Protein AF-A0AAD4CH22-F1 (afdb_monomer_lite)

InterPro domains:
  IPR008011 Complex 1 LYR protein domain [PF05347] (55-96)
  IPR045295 SDHAF1, LYR domain [cd20268] (5-96)

Secondary structure (DSSP, 8-state):
-PPPPHHHHHHHHHHHHHHHHHHHS----GGGGTTTTGGG--SHHHHHHHHHS---HHHHHHHHHHHHHHTTTTS-TT-HHHHHHHHHHHHHHHHHHHSTT-----

pLDDT: mean 77.71, std 15.68, range [49.22, 94.75]

Foldseek 3Di:
DDDDDPLRVLVVVLLVLLLVLLVVADFPQVCVVVPPPCVVPPDPVSVVVSVVRRPTLSVQSNVVSVVLVVVCPPPDPPPPVVSVVVSVVSVVVSVVCSDPPNRHDD

Organism: Aspergillus nanangensis (NCBI:txid2582783)

Radius of gyration: 18.69 Å; chains: 1; bounding box: 39×26×57 Å

Sequence (106 aa):
MARLSGLQRDVLSLYRKCLREIRKKPIVSVLGSITPTIKSLDGPWAKLLLLSANQDTRGNFKSYARAEFEKYISVSKKDFNAIEYLLRKGQRQLEMYSSPGIRNIR

Structure (mmCIF, N/CA/C/O backbone):
data_AF-A0AAD4CH22-F1
#
_entry.id   AF-A0AAD4CH22-F1
#
loop_
_atom_site.group_PDB
_atom_site.id
_atom_site.type_symbol
_atom_site.label_atom_id
_atom_site.label_alt_id
_atom_site.label_comp_id
_atom_site.label_asym_id
_atom_site.label_entity_id
_atom_site.label_seq_id
_atom_site.pdbx_PDB_ins_code
_atom_site.Cartn_x
_atom_site.Cartn_y
_atom_site.Cartn_z
_atom_site.occupancy
_atom_site.B_iso_or_equiv
_atom_site.auth_seq_id
_atom_site.auth_comp_id
_atom_site.auth_asym_id
_atom_site.auth_atom_id
_atom_site.pdbx_PDB_model_num
ATOM 1 N N . MET A 1 1 ? -22.342 9.198 1.933 1.00 53.59 1 MET A N 1
ATOM 2 C CA . MET A 1 1 ? -20.922 8.766 1.910 1.00 53.59 1 MET A CA 1
ATOM 3 C C . MET A 1 1 ? -20.432 8.608 3.340 1.00 53.59 1 MET A C 1
ATOM 5 O O . MET A 1 1 ? -20.570 9.548 4.112 1.00 53.59 1 MET A O 1
ATOM 9 N N . ALA A 1 2 ? -19.889 7.448 3.714 1.00 71.62 2 ALA A N 1
ATOM 10 C CA . ALA A 1 2 ? -19.288 7.277 5.036 1.00 71.62 2 ALA A CA 1
ATOM 11 C C . ALA A 1 2 ? -18.054 8.190 5.182 1.00 71.62 2 ALA A C 1
ATOM 13 O O . ALA A 1 2 ? -17.217 8.252 4.279 1.00 71.62 2 ALA A O 1
ATOM 14 N N . ARG A 1 3 ? -17.937 8.914 6.302 1.00 79.94 3 ARG A N 1
ATOM 15 C CA . ARG A 1 3 ? -16.738 9.707 6.610 1.00 79.94 3 ARG A CA 1
ATOM 16 C C . ARG A 1 3 ? -15.580 8.752 6.914 1.00 79.94 3 ARG A C 1
ATOM 18 O O . ARG A 1 3 ? -15.644 7.995 7.876 1.00 79.94 3 ARG A O 1
ATOM 25 N N . LEU A 1 4 ? -14.537 8.789 6.087 1.00 80.50 4 LEU A N 1
ATOM 26 C CA . LEU A 1 4 ? -13.297 8.043 6.320 1.00 80.50 4 LEU A CA 1
ATOM 27 C C . LEU A 1 4 ? -12.515 8.668 7.482 1.00 80.50 4 LEU A C 1
ATOM 29 O O . LEU A 1 4 ? -12.411 9.899 7.544 1.00 80.50 4 LEU A O 1
ATOM 33 N N . SER A 1 5 ? -11.941 7.836 8.355 1.00 83.62 5 SER A N 1
ATOM 34 C CA . SER A 1 5 ? -11.025 8.286 9.411 1.00 83.62 5 SER A CA 1
ATOM 35 C C . SER A 1 5 ? -9.731 8.865 8.822 1.00 83.62 5 SER A C 1
ATOM 37 O O . SER A 1 5 ? -9.410 8.613 7.658 1.00 83.62 5 SER A O 1
ATOM 39 N N . GLY A 1 6 ? -8.974 9.637 9.615 1.00 87.06 6 GLY A N 1
ATOM 40 C CA . GLY A 1 6 ? -7.680 10.195 9.190 1.00 87.06 6 GLY A CA 1
ATOM 41 C C . GLY A 1 6 ? -6.744 9.118 8.631 1.00 87.06 6 GLY A C 1
ATOM 42 O O . GLY A 1 6 ? -6.367 9.181 7.465 1.00 87.06 6 GLY A O 1
ATOM 43 N N . LEU A 1 7 ? -6.524 8.042 9.396 1.00 88.44 7 LEU A N 1
ATOM 44 C CA . LEU A 1 7 ? -5.689 6.915 8.962 1.00 88.44 7 LEU A CA 1
ATOM 45 C C . LEU A 1 7 ? -6.214 6.218 7.699 1.00 88.44 7 LEU A C 1
ATOM 47 O O . LEU A 1 7 ? -5.430 5.830 6.839 1.00 88.44 7 LEU A O 1
ATOM 51 N N . GLN A 1 8 ? -7.533 6.076 7.533 1.00 87.12 8 GLN A N 1
ATOM 52 C CA . GLN A 1 8 ? -8.094 5.495 6.306 1.00 87.12 8 GLN A CA 1
ATOM 53 C C . GLN A 1 8 ? -7.797 6.363 5.076 1.00 87.12 8 GLN A C 1
A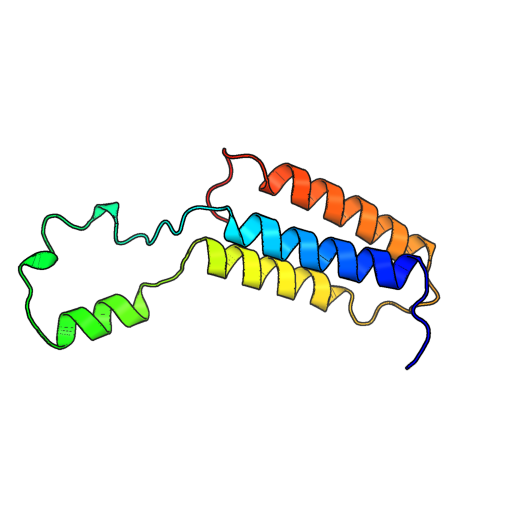TOM 55 O O . GLN A 1 8 ? -7.538 5.836 3.991 1.00 87.12 8 GLN A O 1
ATOM 60 N N . ARG A 1 9 ? -7.806 7.694 5.229 1.00 91.25 9 ARG A N 1
ATOM 61 C CA . ARG A 1 9 ? -7.391 8.612 4.158 1.00 91.25 9 ARG A CA 1
ATOM 62 C C . ARG A 1 9 ? -5.909 8.453 3.845 1.00 91.25 9 ARG A C 1
ATOM 64 O O . ARG A 1 9 ? -5.561 8.442 2.665 1.00 91.25 9 ARG A O 1
ATOM 71 N N . ASP A 1 10 ? -5.071 8.271 4.861 1.00 93.06 10 ASP A N 1
ATOM 72 C CA . ASP A 1 10 ? -3.630 8.077 4.688 1.00 93.06 10 ASP A CA 1
ATOM 73 C C . ASP A 1 10 ? -3.307 6.767 3.968 1.00 93.06 10 ASP A C 1
ATOM 75 O O . ASP A 1 10 ? -2.486 6.765 3.052 1.00 93.06 10 ASP A O 1
ATOM 79 N N . VAL A 1 11 ? -4.024 5.679 4.272 1.00 91.62 11 VAL A N 1
ATOM 80 C CA . VAL A 1 11 ? -3.895 4.394 3.558 1.00 91.62 11 VAL A CA 1
ATOM 81 C C . VAL A 1 11 ? -4.221 4.566 2.073 1.00 91.62 11 VAL A C 1
ATOM 83 O O . VAL A 1 11 ? -3.446 4.153 1.207 1.00 91.62 11 VAL A O 1
ATOM 86 N N . LEU A 1 12 ? -5.331 5.238 1.752 1.00 91.62 12 LEU A N 1
ATOM 87 C CA . LEU A 1 12 ? -5.699 5.519 0.361 1.00 91.62 12 LEU A CA 1
ATOM 88 C C . LEU A 1 12 ? -4.713 6.475 -0.322 1.00 91.62 12 LEU A C 1
ATOM 90 O O . LEU A 1 12 ? -4.445 6.340 -1.518 1.00 91.62 12 LEU A O 1
ATOM 94 N N . SER A 1 13 ? -4.185 7.452 0.413 1.00 93.94 13 SER A N 1
ATOM 95 C CA . SER A 1 13 ? -3.165 8.382 -0.074 1.00 93.94 13 SER A CA 1
ATOM 96 C C . SER A 1 13 ? -1.884 7.635 -0.442 1.00 93.94 13 SER A C 1
ATOM 98 O O . SER A 1 13 ? -1.381 7.798 -1.555 1.00 93.94 13 SER A O 1
ATOM 100 N N . LEU A 1 14 ? -1.412 6.746 0.437 1.00 94.12 14 LEU A N 1
ATOM 101 C CA . LEU A 1 14 ? -0.245 5.900 0.205 1.00 94.12 14 LEU A CA 1
ATOM 102 C C . LEU A 1 14 ? -0.447 4.995 -1.016 1.00 94.12 14 LEU A C 1
ATOM 104 O O . LEU A 1 14 ? 0.394 4.993 -1.912 1.00 94.12 14 LEU A O 1
ATOM 108 N N . TYR A 1 15 ? -1.590 4.310 -1.118 1.00 92.38 15 TYR A N 1
ATOM 109 C CA . TYR A 1 15 ? -1.894 3.459 -2.274 1.00 92.38 15 TYR A CA 1
ATOM 110 C C . TYR A 1 15 ? -1.853 4.241 -3.597 1.00 92.38 15 TYR A C 1
ATOM 112 O O . TYR A 1 15 ? -1.239 3.816 -4.578 1.00 92.38 15 TYR A O 1
ATOM 120 N N . ARG A 1 16 ? -2.446 5.442 -3.625 1.00 93.06 16 ARG A N 1
ATOM 121 C CA . ARG A 1 16 ? -2.401 6.323 -4.802 1.00 93.06 16 ARG A CA 1
ATOM 122 C C . ARG A 1 16 ? -0.984 6.796 -5.119 1.00 93.06 16 ARG A C 1
ATOM 124 O O . ARG A 1 16 ? -0.650 6.883 -6.300 1.00 93.06 16 ARG A O 1
ATOM 131 N N . LYS A 1 17 ? -0.158 7.097 -4.110 1.00 92.75 17 LYS A N 1
ATOM 132 C CA . LYS A 1 17 ? 1.259 7.445 -4.310 1.00 92.75 17 LYS A CA 1
ATOM 133 C C . LYS A 1 17 ? 2.011 6.291 -4.971 1.00 92.75 17 LYS A C 1
ATOM 135 O O . LYS A 1 17 ? 2.650 6.529 -5.990 1.00 92.75 17 LYS A O 1
ATOM 140 N N . CYS A 1 18 ? 1.839 5.056 -4.492 1.00 90.75 18 CYS A N 1
ATOM 141 C CA . CYS A 1 18 ? 2.434 3.872 -5.122 1.00 90.75 18 CYS A CA 1
ATOM 142 C C . CYS A 1 18 ? 2.075 3.791 -6.612 1.00 90.75 18 CYS A C 1
ATOM 144 O O . CYS A 1 18 ? 2.956 3.679 -7.459 1.00 90.75 18 CYS A O 1
ATOM 146 N N . LEU A 1 19 ? 0.793 3.942 -6.960 1.00 88.81 19 LEU A N 1
ATOM 147 C CA . LEU A 1 19 ? 0.359 3.910 -8.361 1.00 88.81 19 LEU A CA 1
ATOM 148 C C . LEU A 1 19 ? 0.959 5.042 -9.213 1.00 88.81 19 LEU A C 1
ATOM 150 O O . LEU A 1 19 ? 1.219 4.833 -10.397 1.00 88.81 19 LEU A O 1
ATOM 154 N N . ARG A 1 20 ? 1.184 6.233 -8.645 1.00 89.88 20 ARG A N 1
ATOM 155 C CA . ARG A 1 20 ? 1.836 7.347 -9.357 1.00 89.88 20 ARG A CA 1
ATOM 156 C C . ARG A 1 20 ? 3.312 7.063 -9.613 1.00 89.88 20 ARG A C 1
ATOM 158 O O . ARG A 1 20 ? 3.760 7.270 -10.736 1.00 89.88 20 ARG A O 1
ATOM 165 N N . GLU A 1 21 ? 4.037 6.553 -8.621 1.00 87.94 21 GLU A N 1
ATOM 166 C CA . GLU A 1 21 ? 5.455 6.204 -8.781 1.00 87.94 21 GLU A CA 1
ATOM 167 C C . GLU A 1 21 ? 5.650 5.076 -9.802 1.00 87.94 21 GLU A C 1
ATOM 169 O O . GLU A 1 21 ? 6.530 5.153 -10.658 1.00 87.94 21 GLU A O 1
ATOM 174 N N . ILE A 1 22 ? 4.753 4.086 -9.818 1.00 86.31 22 ILE A N 1
ATOM 175 C CA . ILE A 1 22 ? 4.762 3.014 -10.824 1.00 86.31 22 ILE A CA 1
ATOM 176 C C . ILE A 1 22 ? 4.629 3.574 -12.246 1.00 86.31 22 ILE A C 1
ATOM 178 O O . ILE A 1 22 ? 5.286 3.093 -13.167 1.00 86.31 22 ILE A O 1
ATOM 182 N N . ARG A 1 23 ? 3.814 4.618 -12.447 1.00 82.94 23 ARG A N 1
ATOM 183 C CA . ARG A 1 23 ? 3.648 5.253 -13.767 1.00 82.94 23 ARG A CA 1
ATOM 184 C C . ARG A 1 23 ? 4.898 6.001 -14.229 1.00 82.94 23 ARG A C 1
ATOM 186 O O . ARG A 1 23 ? 5.088 6.124 -15.436 1.00 82.94 23 ARG A O 1
ATOM 193 N N . LYS A 1 24 ? 5.739 6.476 -13.304 1.00 82.94 24 LYS A N 1
ATOM 194 C CA . LYS A 1 24 ? 7.008 7.148 -13.626 1.00 82.94 24 LYS A CA 1
ATOM 195 C C . LYS A 1 24 ? 8.103 6.171 -14.054 1.00 82.94 24 LYS A C 1
ATOM 197 O O . LYS A 1 24 ? 8.997 6.564 -14.797 1.00 82.94 24 LYS A O 1
ATOM 202 N N . LYS A 1 25 ? 8.052 4.905 -13.620 1.00 75.25 25 LYS A N 1
ATOM 203 C CA . LYS A 1 25 ? 9.035 3.890 -14.035 1.00 75.25 25 LYS A CA 1
ATOM 204 C C . LYS A 1 25 ? 8.939 3.663 -15.551 1.00 75.25 25 LYS A C 1
ATOM 206 O O . LYS A 1 25 ? 7.820 3.594 -16.063 1.00 75.25 25 LYS A O 1
ATOM 211 N N . PRO A 1 26 ? 10.049 3.553 -16.298 1.00 68.56 26 PRO A N 1
ATOM 212 C CA . PRO A 1 26 ? 9.992 3.263 -17.729 1.00 68.56 26 PRO A CA 1
ATOM 213 C C . PRO A 1 26 ? 9.331 1.900 -17.975 1.00 68.56 26 PRO A C 1
ATOM 215 O O . PRO A 1 26 ? 9.513 0.968 -17.189 1.00 68.56 26 PRO A O 1
ATOM 218 N N . ILE A 1 27 ? 8.556 1.785 -19.058 1.00 63.38 27 ILE A N 1
ATOM 219 C CA . ILE A 1 27 ? 8.088 0.485 -19.559 1.00 63.38 27 ILE A CA 1
ATOM 220 C C . ILE A 1 27 ? 9.312 -0.179 -20.182 1.00 63.38 27 ILE A C 1
ATOM 222 O O . ILE A 1 27 ? 9.604 0.023 -21.356 1.00 63.38 27 ILE A O 1
ATOM 226 N N . VAL A 1 28 ? 10.089 -0.895 -19.376 1.00 58.19 28 VAL A N 1
ATOM 227 C CA . VAL A 1 28 ? 11.131 -1.768 -19.914 1.00 58.19 28 VAL A CA 1
ATOM 228 C C . VAL A 1 28 ? 10.436 -3.082 -20.215 1.00 58.19 28 VAL A C 1
ATOM 230 O O . VAL A 1 28 ? 10.405 -3.983 -19.380 1.00 58.19 28 VAL A O 1
ATOM 233 N N . SER A 1 29 ? 9.797 -3.156 -21.379 1.00 56.59 29 SER A N 1
ATOM 234 C CA . SER A 1 29 ? 9.417 -4.443 -21.937 1.00 56.59 29 SER A CA 1
ATOM 235 C C . SER A 1 29 ? 10.720 -5.168 -22.257 1.00 56.59 29 SER A C 1
ATOM 237 O O . SER A 1 29 ? 11.617 -4.618 -22.897 1.00 56.59 29 SER A O 1
ATOM 239 N N . VAL A 1 30 ? 10.857 -6.402 -21.779 1.00 51.38 30 VAL A N 1
ATOM 240 C CA . VAL A 1 30 ? 12.053 -7.249 -21.971 1.00 51.38 30 VAL A CA 1
ATOM 241 C C . VAL A 1 30 ? 12.404 -7.412 -23.468 1.00 51.38 30 VAL A C 1
ATOM 243 O O . VAL A 1 30 ? 13.526 -7.747 -23.834 1.00 51.38 30 VAL A O 1
ATOM 246 N N . LEU A 1 31 ? 11.460 -7.084 -24.353 1.00 51.97 31 LEU A N 1
ATOM 247 C CA . LEU A 1 31 ? 11.597 -7.080 -25.804 1.00 51.97 31 LEU A CA 1
ATOM 248 C C . LEU A 1 31 ? 12.344 -5.857 -26.373 1.00 51.97 31 LEU A C 1
ATOM 250 O O . LEU A 1 31 ? 12.880 -5.961 -27.470 1.00 51.97 31 LEU A O 1
ATOM 254 N N . GLY A 1 32 ? 12.445 -4.731 -25.654 1.00 49.22 32 GLY A N 1
ATOM 255 C CA . GLY A 1 32 ? 13.095 -3.506 -26.150 1.00 49.22 32 GLY A CA 1
ATOM 256 C C . GLY A 1 32 ? 14.608 -3.627 -26.386 1.00 49.22 32 GLY A C 1
ATOM 257 O O . GLY A 1 32 ? 15.176 -2.865 -27.163 1.00 49.22 32 GLY A O 1
ATOM 258 N N . SER A 1 33 ? 15.263 -4.611 -25.764 1.00 49.31 33 SER A N 1
ATOM 259 C CA . SER A 1 33 ? 16.668 -4.958 -26.023 1.00 49.31 33 SER A CA 1
ATOM 260 C C . SER A 1 33 ? 16.855 -6.026 -27.113 1.00 49.31 33 SER A C 1
ATOM 262 O O . SER A 1 33 ? 17.981 -6.247 -27.541 1.00 49.31 33 SER A O 1
ATOM 264 N N . ILE A 1 34 ? 15.780 -6.675 -27.584 1.00 52.22 34 ILE A N 1
ATOM 265 C CA . ILE A 1 34 ? 15.808 -7.741 -28.615 1.00 52.22 34 ILE A CA 1
ATOM 266 C C . ILE A 1 34 ? 15.356 -7.198 -29.998 1.00 52.22 34 ILE A C 1
ATOM 268 O O . ILE A 1 34 ? 15.429 -7.876 -31.022 1.00 52.22 34 ILE A O 1
ATOM 272 N N . THR A 1 35 ? 14.929 -5.934 -30.072 1.00 49.75 35 THR A N 1
ATOM 273 C CA . THR A 1 35 ? 14.371 -5.297 -31.277 1.00 49.75 35 THR A CA 1
ATOM 274 C C . THR A 1 35 ? 15.395 -4.657 -32.230 1.00 49.75 35 THR A C 1
ATOM 276 O O . THR A 1 35 ? 15.218 -3.499 -32.611 1.00 49.75 35 THR A O 1
ATOM 279 N N . PRO A 1 36 ? 16.428 -5.381 -32.691 1.00 51.47 36 PRO A N 1
ATOM 280 C CA . PRO A 1 36 ? 16.848 -5.197 -34.084 1.00 51.47 36 PRO A CA 1
ATOM 281 C C . PRO A 1 36 ? 16.325 -6.315 -34.995 1.00 51.47 36 PRO A C 1
ATOM 283 O O . PRO A 1 36 ? 15.980 -6.046 -36.140 1.00 51.47 36 PRO A O 1
ATOM 286 N N . THR A 1 37 ? 16.189 -7.548 -34.488 1.00 53.12 37 THR A N 1
ATOM 287 C CA . THR A 1 37 ? 16.024 -8.745 -35.342 1.00 53.12 37 THR A CA 1
ATOM 288 C C . THR A 1 37 ? 14.570 -9.186 -35.542 1.00 53.12 37 THR A C 1
ATOM 290 O O . THR A 1 37 ? 14.246 -9.760 -36.571 1.00 53.12 37 THR A O 1
ATOM 293 N N . ILE A 1 38 ? 13.655 -8.907 -34.603 1.00 52.81 38 ILE A N 1
ATOM 294 C CA . ILE A 1 38 ? 12.261 -9.408 -34.680 1.00 52.81 38 ILE A CA 1
ATOM 295 C C . ILE A 1 38 ? 11.367 -8.544 -35.594 1.00 52.81 38 ILE A C 1
ATOM 297 O O . ILE A 1 38 ? 10.323 -8.999 -36.048 1.00 52.81 38 ILE A O 1
ATOM 301 N N . LYS A 1 39 ? 11.779 -7.313 -35.930 1.00 52.06 39 LYS A N 1
ATOM 302 C CA . LYS A 1 39 ? 11.014 -6.423 -36.826 1.00 52.06 39 LYS A CA 1
ATOM 303 C C . LYS A 1 39 ? 10.919 -6.914 -38.278 1.00 52.06 39 LYS A C 1
ATOM 305 O O . LYS A 1 39 ? 10.123 -6.354 -39.014 1.00 52.06 39 LYS A O 1
ATOM 310 N N . SER A 1 40 ? 11.706 -7.913 -38.684 1.00 54.91 40 SER A N 1
ATOM 311 C CA . SER A 1 40 ? 11.613 -8.539 -40.012 1.00 54.91 40 SER A CA 1
ATOM 312 C C . SER A 1 40 ? 10.662 -9.743 -40.061 1.00 54.91 40 SER A C 1
ATOM 314 O O . SER A 1 40 ? 10.445 -10.307 -41.130 1.00 54.91 40 SER A O 1
ATOM 316 N N . LEU A 1 41 ? 10.091 -10.155 -38.922 1.00 57.22 41 LEU A N 1
ATOM 317 C CA . LEU A 1 41 ? 9.093 -11.223 -38.838 1.00 57.22 41 LEU A CA 1
ATOM 318 C C . LEU A 1 41 ? 7.682 -10.627 -38.939 1.00 57.22 41 LEU A C 1
ATOM 320 O O . LEU A 1 41 ? 6.965 -10.500 -37.945 1.00 57.22 41 LEU A O 1
ATOM 324 N N . ASP A 1 42 ? 7.274 -10.279 -40.156 1.00 56.72 42 ASP A N 1
ATOM 325 C CA . ASP A 1 42 ? 5.903 -9.871 -40.467 1.00 56.72 42 ASP A CA 1
ATOM 326 C C . ASP A 1 42 ? 4.992 -11.110 -40.510 1.00 56.72 42 ASP A C 1
ATOM 328 O O . ASP A 1 42 ? 4.790 -11.731 -41.551 1.00 56.72 42 ASP A O 1
ATOM 332 N N . GLY A 1 43 ? 4.466 -11.535 -39.356 1.00 65.19 43 GLY A N 1
ATOM 333 C CA . GLY A 1 43 ? 3.605 -12.719 -39.293 1.00 65.19 43 GLY A CA 1
ATOM 334 C C . GLY A 1 43 ? 2.645 -12.759 -38.096 1.00 65.19 43 GLY A C 1
ATOM 335 O O . GLY A 1 43 ? 2.975 -12.249 -37.022 1.00 65.19 43 GLY A O 1
ATOM 336 N N . PRO A 1 44 ? 1.470 -13.417 -38.220 1.00 62.53 44 PRO A N 1
ATOM 337 C CA . PRO A 1 44 ? 0.468 -13.524 -37.147 1.00 62.53 44 PRO A CA 1
ATOM 338 C C . PRO A 1 44 ? 1.021 -14.109 -35.838 1.00 62.53 44 PRO A C 1
ATOM 340 O O . PRO A 1 44 ? 0.605 -13.721 -34.745 1.00 62.53 44 PRO A O 1
ATOM 343 N N . TRP A 1 45 ? 2.008 -15.000 -35.948 1.00 62.62 45 TRP A N 1
ATOM 344 C CA . TRP A 1 45 ? 2.655 -15.664 -34.818 1.00 62.62 45 TRP A CA 1
ATOM 345 C C . TRP A 1 45 ? 3.545 -14.727 -33.987 1.00 62.62 45 TRP A C 1
ATOM 347 O O . TRP A 1 45 ? 3.642 -14.912 -32.775 1.00 62.62 45 TRP A O 1
ATOM 357 N N . ALA A 1 46 ? 4.109 -13.664 -34.580 1.00 61.84 46 ALA A N 1
ATOM 358 C CA . ALA A 1 46 ? 4.876 -12.658 -33.838 1.00 61.84 46 ALA A CA 1
ATOM 359 C C . ALA A 1 46 ? 3.992 -11.933 -32.809 1.00 61.84 46 ALA A C 1
ATOM 361 O O . ALA A 1 46 ? 4.407 -11.686 -31.677 1.00 61.84 46 ALA A O 1
ATOM 362 N N . LYS A 1 47 ? 2.727 -11.674 -33.165 1.00 57.50 47 LYS A N 1
ATOM 363 C CA . LYS A 1 47 ? 1.741 -11.015 -32.297 1.00 57.50 47 LYS A CA 1
ATOM 364 C C . LYS A 1 47 ? 1.340 -11.881 -31.096 1.00 57.50 47 LYS A C 1
ATOM 366 O O . LYS A 1 47 ? 1.122 -11.342 -30.015 1.00 57.50 47 LYS A O 1
ATOM 371 N N . LEU A 1 48 ? 1.286 -13.206 -31.265 1.00 60.28 48 LEU A N 1
ATOM 372 C CA . LEU A 1 48 ? 1.003 -14.159 -30.182 1.00 60.28 48 LEU A CA 1
ATOM 373 C C . LEU A 1 48 ? 2.178 -14.282 -29.202 1.00 60.28 48 LEU A C 1
ATOM 375 O O . LEU A 1 48 ? 1.965 -14.317 -27.993 1.00 60.28 48 LEU A O 1
ATOM 379 N N . LEU A 1 49 ? 3.411 -14.259 -29.712 1.00 60.06 49 LEU A N 1
ATOM 380 C CA . LEU A 1 49 ? 4.630 -14.326 -28.900 1.00 60.06 49 LEU A CA 1
ATOM 381 C C . LEU A 1 49 ? 4.859 -13.034 -28.087 1.00 60.06 49 LEU A C 1
ATOM 383 O O . LEU A 1 49 ? 5.280 -13.078 -26.932 1.00 60.06 49 LEU A O 1
ATOM 387 N N . LEU A 1 50 ? 4.501 -11.877 -28.660 1.00 57.41 50 LEU A N 1
ATOM 388 C CA . LEU A 1 50 ? 4.469 -10.575 -27.977 1.00 57.41 50 LEU A CA 1
ATOM 389 C C . LEU A 1 50 ? 3.390 -10.496 -26.883 1.00 57.41 50 LEU A C 1
ATOM 391 O O . LEU A 1 50 ? 3.587 -9.810 -25.881 1.00 57.41 50 LEU A O 1
ATOM 395 N N . LEU A 1 51 ? 2.266 -11.200 -27.051 1.00 55.03 51 LEU A N 1
ATOM 396 C CA . LEU A 1 51 ? 1.154 -11.183 -26.098 1.00 55.03 51 LEU A CA 1
ATOM 397 C C . LEU A 1 51 ? 1.451 -12.002 -24.829 1.00 55.03 51 LEU A C 1
ATOM 399 O O . LEU A 1 51 ? 1.009 -11.618 -23.749 1.0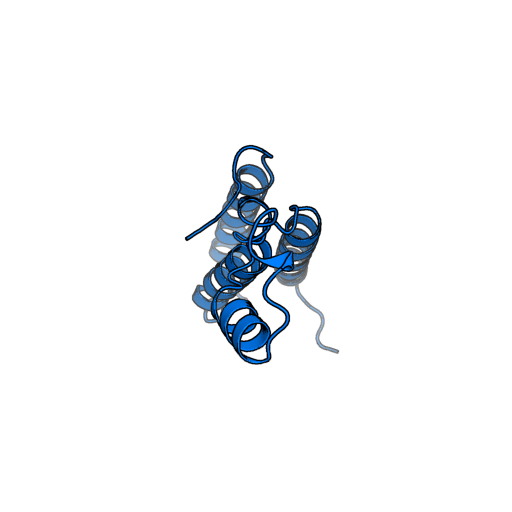0 55.03 51 LEU A O 1
ATOM 403 N N . SER A 1 52 ? 2.225 -13.089 -24.931 1.00 51.12 52 SER A N 1
ATOM 404 C CA . SER A 1 52 ? 2.571 -13.941 -23.780 1.00 51.12 52 SER A CA 1
ATOM 405 C C . SER A 1 52 ? 3.788 -13.459 -22.979 1.00 51.12 52 SER A C 1
ATOM 407 O O . SER A 1 52 ? 3.945 -13.845 -21.824 1.00 51.12 52 SER A O 1
ATOM 409 N N . ALA A 1 53 ? 4.659 -12.630 -23.565 1.00 51.19 53 ALA A N 1
ATOM 410 C CA . ALA A 1 53 ? 5.942 -12.231 -22.968 1.00 51.19 53 ALA A CA 1
ATOM 411 C C . ALA A 1 53 ? 5.902 -10.910 -22.169 1.00 51.19 53 ALA A C 1
ATOM 413 O O . ALA A 1 53 ? 6.923 -10.466 -21.640 1.00 51.19 53 ALA A O 1
ATOM 414 N N . ASN A 1 54 ? 4.742 -10.258 -22.075 1.00 52.22 54 ASN A N 1
ATOM 415 C CA . ASN A 1 54 ? 4.632 -8.876 -21.611 1.00 52.22 54 ASN A CA 1
ATOM 416 C C . ASN A 1 54 ? 4.496 -8.758 -20.076 1.00 52.22 54 ASN A C 1
ATOM 418 O O . ASN A 1 54 ? 3.531 -8.194 -19.559 1.00 52.22 54 ASN A O 1
ATOM 422 N N . GLN A 1 55 ? 5.459 -9.295 -19.317 1.00 58.03 55 GLN A N 1
ATOM 423 C CA . GLN A 1 55 ? 5.627 -8.884 -17.918 1.00 58.03 55 GLN A CA 1
ATOM 424 C C . GLN A 1 55 ? 6.318 -7.520 -17.883 1.00 58.03 55 GLN A C 1
ATOM 426 O O . GLN A 1 55 ? 7.534 -7.408 -17.727 1.00 58.03 55 GLN A O 1
ATOM 431 N N . ASP A 1 56 ? 5.522 -6.467 -18.054 1.00 69.44 56 ASP A N 1
ATOM 432 C CA . ASP A 1 56 ? 5.991 -5.103 -17.856 1.00 69.44 56 ASP A CA 1
ATOM 433 C C . ASP A 1 56 ? 6.428 -4.927 -16.399 1.00 69.44 56 ASP A C 1
ATOM 435 O O . ASP A 1 56 ? 5.685 -5.263 -15.473 1.00 69.44 56 ASP A O 1
ATOM 439 N N . THR A 1 57 ? 7.592 -4.313 -16.176 1.00 75.50 57 THR A N 1
ATOM 440 C CA . THR A 1 57 ? 8.077 -3.954 -14.830 1.00 75.50 57 THR A CA 1
ATOM 441 C C . THR A 1 57 ? 6.983 -3.256 -14.017 1.00 75.50 57 THR A C 1
ATOM 443 O O . THR A 1 57 ? 6.720 -3.617 -12.872 1.00 75.50 57 THR A O 1
ATOM 446 N N . ARG A 1 58 ? 6.243 -2.328 -14.640 1.00 80.69 58 ARG A N 1
ATOM 447 C CA . ARG A 1 58 ? 5.079 -1.645 -14.046 1.00 80.69 58 ARG A CA 1
ATOM 448 C C . ARG A 1 58 ? 3.982 -2.601 -13.575 1.00 80.69 58 ARG A C 1
ATOM 450 O O . ARG A 1 58 ? 3.375 -2.356 -12.532 1.00 80.69 58 ARG A O 1
ATOM 457 N N . GLY A 1 59 ? 3.710 -3.649 -14.351 1.00 84.88 59 GLY A N 1
ATOM 458 C CA . GLY A 1 59 ? 2.740 -4.689 -14.022 1.00 84.88 59 GLY A CA 1
ATOM 459 C C . GLY A 1 59 ? 3.131 -5.413 -12.740 1.00 84.88 59 GLY A C 1
ATOM 460 O O . GLY A 1 59 ? 2.313 -5.513 -11.828 1.00 84.88 59 GLY A O 1
ATOM 461 N N . ASN A 1 60 ? 4.405 -5.786 -12.615 1.00 84.56 60 ASN A N 1
ATOM 462 C CA . ASN A 1 60 ? 4.925 -6.460 -11.426 1.00 84.56 60 ASN A CA 1
ATOM 463 C C . ASN A 1 60 ? 4.811 -5.584 -10.173 1.00 84.56 60 ASN A C 1
ATOM 465 O O . ASN A 1 60 ? 4.257 -6.025 -9.168 1.00 84.56 60 ASN A O 1
ATOM 469 N N . PHE A 1 61 ? 5.220 -4.310 -10.241 1.00 86.00 61 PHE A N 1
ATOM 470 C CA . PHE A 1 61 ? 5.049 -3.386 -9.111 1.00 86.00 61 PHE A CA 1
ATO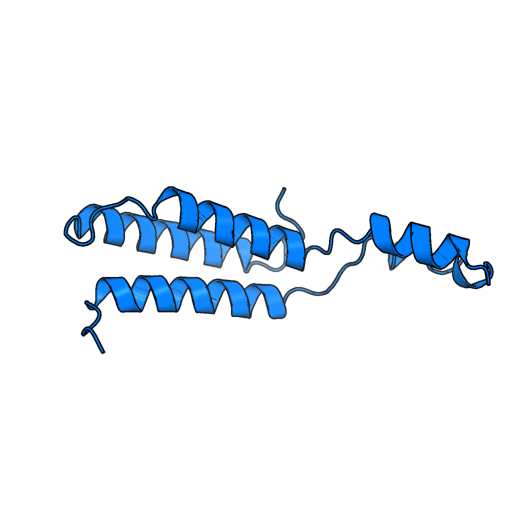M 471 C C . PHE A 1 61 ? 3.573 -3.190 -8.733 1.00 86.00 61 PHE A C 1
ATOM 473 O O . PHE A 1 61 ? 3.246 -3.079 -7.552 1.00 86.00 61 PHE A O 1
ATOM 480 N N . LYS A 1 62 ? 2.666 -3.138 -9.719 1.00 88.31 62 LYS A N 1
ATOM 481 C CA . LYS A 1 62 ? 1.225 -2.990 -9.471 1.00 88.31 62 LYS A CA 1
ATOM 482 C C . LYS A 1 62 ? 0.652 -4.224 -8.777 1.00 88.31 62 LYS A C 1
ATOM 484 O O . LYS A 1 62 ? -0.114 -4.068 -7.825 1.00 88.31 62 LYS A O 1
ATOM 489 N N . SER A 1 63 ? 1.020 -5.417 -9.238 1.00 89.69 63 SER A N 1
ATOM 490 C CA . SER A 1 63 ? 0.614 -6.688 -8.633 1.00 89.69 63 SER A CA 1
ATOM 491 C C . SER A 1 63 ? 1.160 -6.826 -7.216 1.00 89.69 63 SER A C 1
ATOM 493 O O . SER A 1 63 ? 0.388 -7.101 -6.302 1.00 89.69 63 SER A O 1
ATOM 495 N N . TYR A 1 64 ? 2.446 -6.523 -7.011 1.00 89.75 64 TYR A N 1
ATOM 496 C CA . TYR A 1 64 ? 3.078 -6.517 -5.693 1.00 89.75 64 TYR A CA 1
ATOM 497 C C . TYR A 1 64 ? 2.373 -5.557 -4.730 1.00 89.75 64 TYR A C 1
ATOM 499 O O . TYR A 1 64 ? 1.949 -5.961 -3.650 1.00 89.75 64 TYR A O 1
ATOM 507 N N . ALA A 1 65 ? 2.168 -4.299 -5.142 1.00 90.38 65 ALA A N 1
ATOM 508 C CA . ALA A 1 65 ? 1.466 -3.322 -4.319 1.00 90.38 65 ALA A CA 1
ATOM 509 C C . ALA A 1 65 ? 0.052 -3.809 -3.977 1.00 90.38 65 ALA A C 1
ATOM 511 O O . ALA A 1 65 ? -0.357 -3.739 -2.828 1.00 90.38 65 ALA A O 1
ATOM 512 N N . ARG A 1 66 ? -0.702 -4.347 -4.940 1.00 91.19 66 ARG A N 1
ATOM 513 C CA . ARG A 1 66 ? -2.052 -4.852 -4.668 1.00 91.19 66 ARG A CA 1
ATOM 514 C C . ARG A 1 66 ? -2.044 -5.996 -3.651 1.00 91.19 66 ARG A C 1
ATOM 516 O O . ARG A 1 66 ? -2.778 -5.908 -2.673 1.00 91.19 66 ARG A O 1
ATOM 523 N N . ALA A 1 67 ? -1.185 -6.993 -3.850 1.00 92.25 67 ALA A N 1
ATOM 524 C CA . ALA A 1 67 ? -1.061 -8.134 -2.949 1.00 92.25 67 ALA A CA 1
ATOM 525 C C . ALA A 1 67 ? -0.670 -7.702 -1.527 1.00 92.25 67 ALA A C 1
ATOM 527 O O . ALA A 1 67 ? -1.209 -8.217 -0.552 1.00 92.25 67 ALA A O 1
ATOM 528 N N . GLU A 1 68 ? 0.228 -6.723 -1.391 1.00 91.88 68 GLU A N 1
ATOM 529 C CA . GLU A 1 68 ? 0.675 -6.253 -0.078 1.00 91.88 68 GLU A CA 1
ATOM 530 C C . GLU A 1 68 ? -0.445 -5.544 0.700 1.00 91.88 68 GLU A C 1
ATOM 532 O O . GLU A 1 68 ? -0.600 -5.783 1.894 1.00 91.88 68 GLU A O 1
ATOM 537 N N . PHE A 1 69 ? -1.271 -4.721 0.042 1.00 91.88 69 PHE A N 1
ATOM 538 C CA . PHE A 1 69 ? -2.435 -4.100 0.693 1.00 91.88 69 PHE A CA 1
ATOM 539 C C . PHE A 1 69 ? -3.549 -5.118 0.988 1.00 91.88 69 PHE A C 1
ATOM 541 O O . PHE A 1 69 ? -4.246 -4.991 1.994 1.00 91.88 69 PHE A O 1
ATOM 548 N N . GLU A 1 70 ? -3.705 -6.138 0.144 1.00 93.00 70 GLU A N 1
ATOM 549 C CA . GLU A 1 70 ? -4.713 -7.188 0.305 1.00 93.00 70 GLU A CA 1
ATOM 550 C C . GLU A 1 70 ? -4.453 -8.067 1.538 1.00 93.00 70 GLU A C 1
ATOM 552 O O . GLU A 1 70 ? -5.396 -8.381 2.261 1.00 93.00 70 GLU A O 1
ATOM 557 N N . LYS A 1 71 ? -3.183 -8.346 1.876 1.00 92.44 71 LYS A N 1
ATOM 558 C CA . LYS A 1 71 ? -2.796 -9.060 3.115 1.00 92.44 71 LYS A CA 1
ATOM 559 C C . LYS A 1 71 ? -3.363 -8.432 4.390 1.00 92.44 71 LYS A C 1
ATOM 561 O O . LYS A 1 71 ? -3.582 -9.134 5.372 1.00 92.44 71 LYS A O 1
ATOM 566 N N . TYR A 1 72 ? -3.574 -7.117 4.385 1.00 91.69 72 TYR A N 1
ATOM 567 C CA . TYR A 1 72 ? -4.003 -6.355 5.557 1.00 91.69 72 TYR A CA 1
ATOM 568 C C . TYR A 1 72 ? -5.439 -5.831 5.438 1.00 91.69 72 TYR A C 1
ATOM 570 O O . TYR A 1 72 ? -5.863 -5.025 6.264 1.00 91.69 72 TYR A O 1
ATOM 578 N N . ILE A 1 73 ? -6.214 -6.292 4.448 1.00 89.38 73 ILE A N 1
ATOM 579 C CA . ILE A 1 73 ? -7.607 -5.859 4.261 1.00 89.38 73 ILE A CA 1
ATOM 580 C C . ILE A 1 73 ? -8.521 -6.295 5.416 1.00 89.38 73 ILE A C 1
ATOM 582 O O . ILE A 1 73 ? -9.516 -5.632 5.703 1.00 89.38 73 ILE A O 1
ATOM 586 N N . SER A 1 74 ? -8.168 -7.393 6.088 1.00 90.69 74 SER A N 1
ATOM 587 C CA . SER A 1 74 ? -8.887 -7.949 7.237 1.00 90.69 74 SER A CA 1
ATOM 588 C C . SER A 1 74 ? -8.545 -7.266 8.565 1.00 90.69 74 SER A C 1
ATOM 590 O O . SER A 1 74 ? -9.220 -7.519 9.562 1.00 90.69 74 SER A O 1
ATOM 592 N N . VAL A 1 75 ? -7.527 -6.394 8.602 1.00 89.69 75 VAL A N 1
ATOM 593 C CA . VAL A 1 75 ? -7.152 -5.663 9.820 1.00 89.69 75 VAL A CA 1
ATOM 594 C C . VAL A 1 75 ? -8.298 -4.743 10.231 1.00 89.69 75 VAL A C 1
ATOM 596 O O . VAL A 1 75 ? -8.850 -3.986 9.428 1.00 89.69 75 VAL A O 1
ATOM 599 N N . SER A 1 76 ? -8.658 -4.790 11.513 1.00 88.69 76 SER A N 1
ATOM 600 C CA . SER A 1 76 ? -9.725 -3.959 12.053 1.00 88.69 76 SER A CA 1
ATOM 601 C C . SER A 1 76 ? -9.387 -2.477 11.909 1.00 88.69 76 SER A C 1
ATOM 603 O O . SER A 1 76 ? -8.336 -2.009 12.337 1.00 88.69 76 SER A O 1
ATOM 605 N N . LYS A 1 77 ? -10.344 -1.685 11.415 1.00 87.31 77 LYS A N 1
ATOM 606 C CA . LYS A 1 77 ? -10.236 -0.213 11.345 1.00 87.31 77 LYS A CA 1
ATOM 607 C C . LYS A 1 77 ? -10.050 0.478 12.707 1.00 87.31 77 LYS A C 1
ATOM 609 O O . LYS A 1 77 ? -9.838 1.687 12.732 1.00 87.31 77 LYS A O 1
ATOM 614 N N . LYS A 1 78 ? -10.206 -0.259 13.814 1.00 88.56 78 LYS A N 1
ATOM 615 C CA . LYS A 1 78 ? -9.994 0.215 15.189 1.00 88.56 78 LYS A CA 1
ATOM 616 C C . LYS A 1 78 ? -8.569 -0.040 15.697 1.00 88.56 78 LYS A C 1
ATOM 618 O O . LYS A 1 78 ? -8.195 0.555 16.700 1.00 88.56 78 LYS A O 1
ATOM 623 N N . ASP A 1 79 ? -7.772 -0.863 15.014 1.00 91.88 79 ASP A N 1
ATOM 624 C CA . ASP A 1 79 ? -6.371 -1.106 15.377 1.00 91.88 79 ASP A CA 1
ATOM 625 C C . ASP A 1 79 ? -5.473 0.012 14.846 1.00 91.88 79 ASP A C 1
ATOM 627 O O . ASP A 1 79 ? -4.669 -0.165 13.928 1.00 91.88 79 ASP A O 1
ATOM 631 N N . PHE A 1 80 ? -5.623 1.201 15.433 1.00 90.81 80 PHE A N 1
ATOM 632 C CA . PHE A 1 80 ? -4.911 2.406 15.009 1.00 90.81 80 PHE A CA 1
ATOM 633 C C . PHE A 1 80 ? -3.390 2.199 15.002 1.00 90.81 80 PHE A C 1
ATOM 635 O O . PHE A 1 80 ? -2.744 2.528 14.012 1.00 90.81 80 PHE A O 1
ATOM 642 N N . ASN A 1 81 ? -2.839 1.562 16.042 1.00 92.31 81 ASN A N 1
ATOM 643 C CA . ASN A 1 81 ? -1.402 1.290 16.164 1.00 92.31 81 ASN A CA 1
ATOM 644 C C . ASN A 1 81 ? -0.877 0.382 15.042 1.00 92.31 81 ASN A C 1
ATOM 646 O O . ASN A 1 81 ? 0.188 0.635 14.478 1.00 92.31 81 ASN A O 1
ATOM 650 N N . ALA A 1 82 ? -1.630 -0.667 14.693 1.00 93.06 82 ALA A N 1
ATOM 651 C CA . ALA A 1 82 ? -1.248 -1.582 13.621 1.00 93.06 82 ALA A CA 1
ATOM 652 C C . ALA A 1 82 ? -1.300 -0.877 12.259 1.00 93.06 82 ALA A C 1
ATOM 654 O O . ALA A 1 82 ? -0.361 -0.981 11.470 1.00 93.06 82 ALA A O 1
ATOM 655 N N . ILE A 1 83 ? -2.361 -0.104 12.003 1.00 92.62 83 ILE A N 1
ATOM 656 C CA . ILE A 1 83 ? -2.514 0.673 10.767 1.00 92.62 83 ILE A CA 1
ATOM 657 C C . ILE A 1 83 ? -1.391 1.706 10.638 1.00 92.62 83 ILE A C 1
ATOM 659 O O . ILE A 1 83 ? -0.804 1.850 9.568 1.00 92.62 83 ILE A O 1
ATOM 663 N N . GLU A 1 84 ? -1.051 2.397 11.722 1.00 94.19 84 GLU A N 1
ATOM 664 C CA . GLU A 1 84 ? 0.020 3.388 11.730 1.00 94.19 84 GLU A CA 1
ATOM 665 C C . GLU A 1 84 ? 1.392 2.748 11.466 1.00 94.19 84 GLU A C 1
ATOM 667 O O . GLU A 1 84 ? 2.166 3.240 10.640 1.00 94.19 84 GLU A O 1
ATOM 672 N N . TYR A 1 85 ? 1.677 1.604 12.097 1.00 94.75 85 TYR A N 1
ATOM 673 C CA . TYR A 1 85 ? 2.884 0.829 11.814 1.00 94.75 85 TYR A CA 1
ATOM 674 C C . TYR A 1 85 ? 2.962 0.426 10.334 1.00 94.75 85 TYR A C 1
ATOM 676 O O . TYR A 1 85 ? 4.002 0.614 9.695 1.00 94.75 85 TYR A O 1
ATOM 684 N N . LEU A 1 86 ? 1.863 -0.083 9.768 1.00 94.06 86 LEU A N 1
ATOM 685 C CA . LEU A 1 86 ? 1.788 -0.489 8.364 1.00 94.06 86 LEU A CA 1
ATOM 686 C C . LEU A 1 86 ? 1.969 0.696 7.411 1.00 94.06 86 LEU A C 1
ATOM 688 O O . LEU A 1 86 ? 2.690 0.568 6.422 1.00 94.06 86 LEU A O 1
ATOM 692 N N . LEU A 1 87 ? 1.399 1.861 7.726 1.00 94.12 87 LEU A N 1
ATOM 693 C CA . LEU A 1 87 ? 1.616 3.097 6.970 1.00 94.12 87 LEU A CA 1
ATOM 694 C C . LEU A 1 87 ? 3.094 3.496 6.965 1.00 94.12 87 LEU A C 1
ATOM 696 O O . LEU A 1 87 ? 3.665 3.739 5.899 1.00 94.12 87 LEU A O 1
ATOM 700 N N . ARG A 1 88 ? 3.746 3.491 8.134 1.00 94.62 88 ARG A N 1
A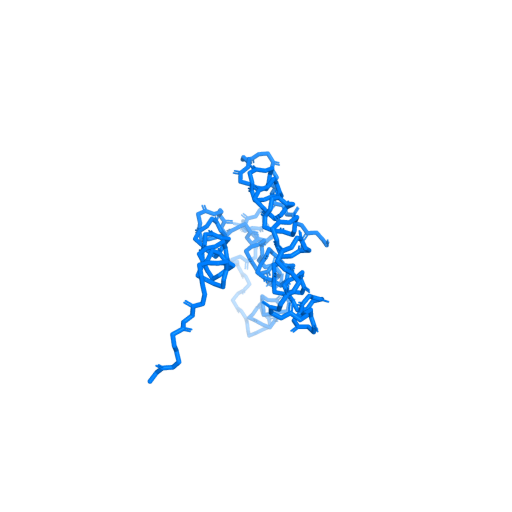TOM 701 C CA . ARG A 1 88 ? 5.183 3.787 8.253 1.00 94.62 88 ARG A CA 1
ATOM 702 C C . ARG A 1 88 ? 6.045 2.754 7.516 1.00 94.62 88 ARG A C 1
ATOM 704 O O . ARG A 1 88 ? 7.044 3.117 6.895 1.00 94.62 88 ARG A O 1
ATOM 711 N N . LYS A 1 89 ? 5.683 1.466 7.562 1.00 94.38 89 LYS A N 1
ATOM 712 C CA . LYS A 1 89 ? 6.358 0.384 6.818 1.00 94.38 89 LYS A CA 1
ATOM 713 C C . LYS A 1 89 ? 6.213 0.582 5.305 1.00 94.38 89 LYS A C 1
ATOM 715 O O . LYS A 1 89 ? 7.206 0.515 4.585 1.00 94.38 89 LYS A O 1
ATOM 720 N N . GLY A 1 90 ? 5.000 0.854 4.830 1.00 93.00 90 GLY A N 1
ATOM 721 C CA . GLY A 1 90 ? 4.706 1.049 3.412 1.00 93.00 90 GLY A CA 1
ATOM 722 C C . GLY A 1 90 ? 5.368 2.298 2.829 1.00 93.00 90 GLY A C 1
ATOM 723 O O . GLY A 1 90 ? 5.889 2.244 1.720 1.00 93.00 90 GLY A O 1
ATOM 724 N N . GLN A 1 91 ? 5.437 3.396 3.589 1.00 93.12 91 GLN A N 1
ATOM 725 C CA . GLN A 1 91 ? 6.136 4.612 3.161 1.00 93.12 91 GLN A CA 1
ATOM 726 C C . GLN A 1 91 ? 7.645 4.370 2.976 1.00 93.12 91 GLN A C 1
ATOM 728 O O . GLN A 1 91 ? 8.203 4.796 1.967 1.00 93.12 91 GLN A O 1
ATOM 733 N N . ARG A 1 92 ? 8.282 3.620 3.889 1.00 92.69 92 ARG A N 1
ATOM 734 C CA . ARG A 1 92 ? 9.695 3.211 3.762 1.00 92.69 92 ARG A CA 1
ATOM 735 C C . ARG A 1 92 ? 9.937 2.313 2.547 1.00 92.69 92 ARG A C 1
ATOM 737 O O . ARG A 1 92 ? 10.912 2.500 1.826 1.00 92.69 92 ARG A O 1
ATOM 744 N N . GLN A 1 93 ? 9.035 1.364 2.287 1.00 90.00 93 GLN A N 1
ATOM 745 C CA . GLN A 1 93 ? 9.101 0.544 1.072 1.00 90.00 93 GLN A CA 1
ATOM 746 C C . GLN A 1 93 ? 8.977 1.401 -0.191 1.00 90.00 93 GLN A C 1
ATOM 748 O O . GLN A 1 93 ? 9.761 1.234 -1.120 1.00 90.00 93 GLN A O 1
ATOM 753 N N . LEU A 1 94 ? 8.022 2.335 -0.227 1.00 89.50 94 LEU A N 1
ATOM 754 C CA . LEU A 1 94 ? 7.822 3.213 -1.377 1.00 89.50 94 LEU A CA 1
ATOM 755 C C . LEU A 1 94 ? 9.067 4.054 -1.671 1.00 89.50 94 LEU A C 1
ATOM 757 O O . LEU A 1 94 ? 9.460 4.150 -2.826 1.00 89.50 94 LEU A O 1
ATOM 761 N N . GLU A 1 95 ? 9.694 4.629 -0.648 1.00 89.38 95 GLU A N 1
ATOM 762 C CA . GLU A 1 95 ? 10.926 5.410 -0.788 1.00 89.38 95 GLU A CA 1
ATOM 763 C C . GLU A 1 95 ? 12.070 4.570 -1.373 1.00 89.38 95 GLU A C 1
ATOM 765 O O . GLU A 1 95 ? 12.684 4.955 -2.369 1.00 89.38 95 GLU A O 1
ATOM 770 N N . MET A 1 96 ? 12.278 3.368 -0.832 1.00 86.25 96 MET A N 1
ATOM 771 C CA . MET A 1 96 ? 13.271 2.418 -1.333 1.00 86.25 96 MET A CA 1
ATOM 772 C C . MET A 1 96 ? 13.016 2.042 -2.801 1.00 86.25 96 MET A C 1
ATOM 774 O O . MET A 1 96 ? 13.919 2.134 -3.631 1.00 86.25 96 MET A O 1
ATOM 778 N N . TYR A 1 97 ? 11.780 1.680 -3.155 1.00 80.94 97 TYR A N 1
ATOM 779 C CA . TYR A 1 97 ? 11.407 1.298 -4.522 1.00 80.94 97 TYR A CA 1
ATOM 780 C C . TYR A 1 97 ? 11.328 2.476 -5.500 1.00 80.94 97 TYR A C 1
ATOM 782 O O . TYR A 1 97 ? 11.462 2.286 -6.715 1.00 80.94 97 TYR A O 1
ATOM 790 N N . SER A 1 98 ? 11.164 3.698 -4.994 1.00 81.19 98 SER A N 1
ATOM 791 C CA . SER A 1 98 ? 11.235 4.923 -5.788 1.00 81.19 98 SER A CA 1
ATOM 792 C C . SER A 1 98 ? 12.650 5.185 -6.306 1.00 81.19 98 SER A C 1
ATOM 794 O O . SER A 1 98 ? 12.794 5.860 -7.326 1.00 81.19 98 SER A O 1
ATOM 796 N N . 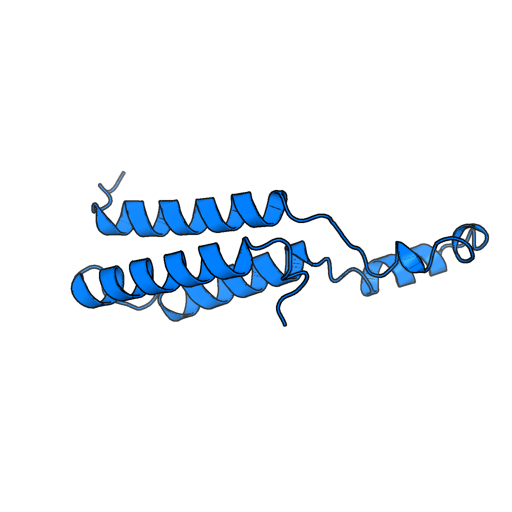SER A 1 99 ? 13.685 4.622 -5.671 1.00 81.12 99 SER A N 1
ATOM 797 C CA . SER A 1 99 ? 15.069 4.759 -6.128 1.00 81.12 99 SER A CA 1
ATOM 798 C C . SER A 1 99 ? 15.235 4.280 -7.583 1.00 81.12 99 SER A C 1
ATOM 800 O O . SER A 1 99 ? 14.705 3.222 -7.957 1.00 81.12 99 SER A O 1
ATOM 802 N N . PRO A 1 100 ? 15.964 5.024 -8.440 1.00 70.88 100 PRO A N 1
ATOM 803 C CA . PRO A 1 100 ? 16.170 4.661 -9.845 1.00 70.88 100 PRO A CA 1
ATOM 804 C C . PRO A 1 100 ? 16.976 3.363 -10.026 1.00 70.88 100 PRO A C 1
ATOM 806 O O . PRO A 1 100 ? 16.932 2.768 -11.102 1.00 70.88 100 PRO A O 1
ATOM 809 N N . GLY A 1 101 ? 17.666 2.889 -8.981 1.00 71.25 101 GLY A N 1
ATOM 810 C CA . GLY A 1 101 ? 18.414 1.628 -9.005 1.00 71.25 101 GLY A CA 1
ATOM 811 C C . GLY A 1 101 ? 17.533 0.374 -9.045 1.00 71.25 101 GLY A C 1
ATOM 812 O O . GLY A 1 101 ? 17.956 -0.651 -9.576 1.00 71.25 101 GLY A O 1
ATOM 813 N N . ILE A 1 102 ? 16.291 0.443 -8.550 1.00 73.38 102 ILE A N 1
ATOM 814 C CA . ILE A 1 102 ? 15.393 -0.719 -8.507 1.00 73.38 102 ILE A CA 1
ATOM 815 C C . ILE A 1 102 ? 14.513 -0.739 -9.759 1.00 73.38 102 ILE A C 1
ATOM 817 O O . ILE A 1 102 ? 13.612 0.0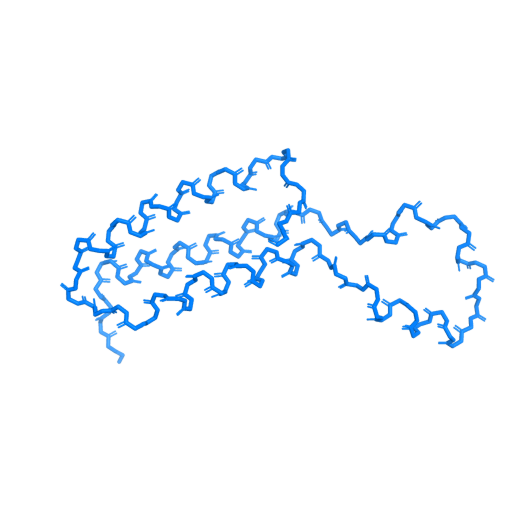94 -9.930 1.00 73.38 102 ILE A O 1
ATOM 821 N N . ARG A 1 103 ? 14.803 -1.699 -10.647 1.00 63.22 103 ARG A N 1
ATOM 822 C CA . ARG A 1 103 ? 14.187 -1.829 -11.980 1.00 63.22 103 ARG A CA 1
ATOM 823 C C . ARG A 1 103 ? 13.012 -2.809 -12.025 1.00 63.22 103 ARG A C 1
ATOM 825 O O . ARG A 1 103 ? 12.125 -2.622 -12.851 1.00 63.22 103 ARG A O 1
ATOM 832 N N . ASN A 1 104 ? 12.977 -3.817 -11.151 1.00 68.88 104 ASN A N 1
ATOM 833 C CA . ASN A 1 104 ? 11.890 -4.796 -11.090 1.00 68.88 104 ASN A CA 1
ATOM 834 C C . ASN A 1 104 ? 11.722 -5.358 -9.667 1.00 68.88 104 ASN A C 1
ATOM 836 O O . ASN A 1 104 ? 12.690 -5.395 -8.908 1.00 68.88 104 ASN A O 1
ATOM 840 N N . ILE A 1 105 ? 10.508 -5.796 -9.335 1.00 72.62 105 ILE A N 1
ATOM 841 C CA . ILE A 1 105 ? 10.174 -6.558 -8.124 1.00 72.62 105 ILE A CA 1
ATOM 842 C C . ILE A 1 105 ? 9.622 -7.908 -8.587 1.00 72.62 105 ILE A C 1
ATOM 844 O O . ILE A 1 105 ? 8.856 -7.948 -9.551 1.00 72.62 105 ILE A O 1
ATOM 848 N N . ARG A 1 106 ? 10.042 -8.991 -7.933 1.00 60.59 106 ARG A N 1
ATOM 849 C CA . ARG A 1 106 ? 9.577 -10.355 -8.201 1.00 60.59 106 ARG A CA 1
ATOM 850 C C . ARG A 1 106 ? 8.614 -10.814 -7.117 1.00 60.59 106 ARG A C 1
ATOM 852 O O . ARG A 1 106 ? 8.832 -10.411 -5.953 1.00 60.59 106 ARG A O 1
#